Protein AF-A0A4P9Z198-F1 (afdb_monomer)

Mean predicted aligned error: 11.1 Å

Radius of gyration: 26.84 Å; Cα contacts (8 Å, |Δi|>4): 177; chains: 1; bounding box: 55×29×72 Å

Sequence (140 aa):
PQSIEEAFPAGSNVFYLGRNYFGFPCRVARHTGDTLTITKMYYIYPDKVRKAVAEETHQRDGYVRGNALAHQLNVTANRLSQLTSCLLVEDRDTGVRMNIGLHLKSHAKRLKMLDYVRLNRREWEYSPKACQAITEYFVS

InterPro domains:
  IPR014722 Large ribosomal subunit protein uL2, domain 2 [G3DSA:2.30.30.30] (1-52)
  IPR041106 Exoribonuclease Xrn1, D2/D3 domain [PF18334] (4-137)

Secondary structure (DSSP, 8-state):
---HHHHS-TT-EEEE-STTSTTEEEEEEEEETTEEEEEEPP----HHHHHHHHHHHHHT--PEEHHHHHHHTT--HHHHHHHTS--EEE-TTT--EEE-S--SEETTTTEE-TTTEEEETTEEEE-HHHHHHHHHHHH-

Foldseek 3Di:
DDAPCVVQPAQDWDADCDDPRGRFIWGFHDDDHVDTDIHTDDDPDPPVVVVVVVVVVVVQPQWAWLCRLCVVLVHDSVVSVCQQDFNWDADPPPRDIDTNHPHQDDPVVRDHDPPAWDQDPHIIIGGPVNSVVVVVSSVD

Structure (mmCIF, N/CA/C/O backbone):
data_AF-A0A4P9Z198-F1
#
_entry.id   AF-A0A4P9Z198-F1
#
loop_
_atom_site.group_PDB
_atom_site.id
_atom_site.type_symbol
_atom_site.label_atom_id
_atom_site.label_alt_id
_atom_site.label_comp_id
_atom_site.label_asym_id
_atom_site.label_entity_id
_atom_site.label_seq_id
_atom_site.pdbx_PDB_ins_code
_atom_site.Cartn_x
_atom_site.Cartn_y
_atom_site.Cartn_z
_atom_site.occupancy
_atom_site.B_iso_or_equiv
_atom_site.auth_seq_id
_atom_site.auth_comp_id
_atom_site.auth_asym_id
_atom_site.auth_atom_id
_atom_site.pdbx_PDB_model_num
ATOM 1 N N . PRO A 1 1 ? -4.608 5.478 46.145 1.00 67.94 1 PRO A N 1
ATOM 2 C CA . PRO A 1 1 ? -5.713 5.195 45.197 1.00 67.94 1 PRO A CA 1
ATOM 3 C C . PRO A 1 1 ? -6.849 6.193 45.429 1.00 67.94 1 PRO A C 1
ATOM 5 O O . PRO A 1 1 ? -7.292 6.316 46.565 1.00 67.94 1 PRO A O 1
ATOM 8 N N . GLN A 1 2 ? -7.241 6.948 44.400 1.00 76.44 2 GLN A N 1
ATOM 9 C CA . GLN A 1 2 ? -8.418 7.823 44.483 1.00 76.44 2 GLN A CA 1
ATOM 10 C C . GLN A 1 2 ? -9.684 6.974 44.612 1.00 76.44 2 GLN A C 1
ATOM 12 O O . GLN A 1 2 ? -9.708 5.831 44.145 1.00 76.44 2 GLN A O 1
ATOM 17 N N . SER A 1 3 ? -10.709 7.512 45.271 1.00 81.81 3 SER A N 1
ATOM 18 C CA . SER A 1 3 ? -11.988 6.809 45.377 1.00 81.81 3 SER A CA 1
ATOM 19 C C . SER A 1 3 ? -12.656 6.717 43.999 1.00 81.81 3 SER A C 1
ATOM 21 O O . SER A 1 3 ? -12.406 7.538 43.113 1.00 81.81 3 SER A O 1
ATOM 23 N N . ILE A 1 4 ? -13.515 5.715 43.796 1.00 82.12 4 ILE A N 1
ATOM 24 C CA . ILE A 1 4 ? -14.230 5.542 42.521 1.00 82.12 4 ILE A CA 1
ATOM 25 C C . ILE A 1 4 ? -15.084 6.775 42.182 1.00 82.12 4 ILE A C 1
ATOM 27 O O . ILE A 1 4 ? -15.232 7.117 41.012 1.00 82.12 4 ILE A O 1
ATOM 31 N N . GLU A 1 5 ? -15.591 7.465 43.205 1.00 82.38 5 GLU A N 1
ATOM 32 C CA . GLU A 1 5 ? -16.429 8.655 43.069 1.00 82.38 5 GLU A CA 1
ATOM 33 C C . GLU A 1 5 ? -15.632 9.873 42.587 1.00 82.38 5 GLU A C 1
ATOM 35 O O . GLU A 1 5 ? -16.132 10.655 41.780 1.00 82.38 5 GLU A O 1
ATOM 40 N N . GLU A 1 6 ? -14.382 10.009 43.039 1.00 84.56 6 GLU A N 1
ATOM 41 C CA . GLU A 1 6 ? -13.452 11.041 42.567 1.00 84.56 6 GLU A CA 1
ATOM 42 C C . GLU A 1 6 ? -12.962 10.753 41.145 1.00 84.56 6 GLU A C 1
ATOM 44 O O . GLU A 1 6 ? -12.824 11.670 40.337 1.00 84.56 6 GLU A O 1
ATOM 49 N N . ALA A 1 7 ? -12.709 9.479 40.829 1.00 83.75 7 ALA A N 1
ATOM 50 C CA . ALA A 1 7 ? -12.228 9.066 39.515 1.00 83.75 7 ALA A CA 1
ATOM 51 C C . ALA A 1 7 ? -13.320 9.141 38.430 1.00 83.75 7 ALA A C 1
ATOM 53 O O . ALA A 1 7 ? -13.018 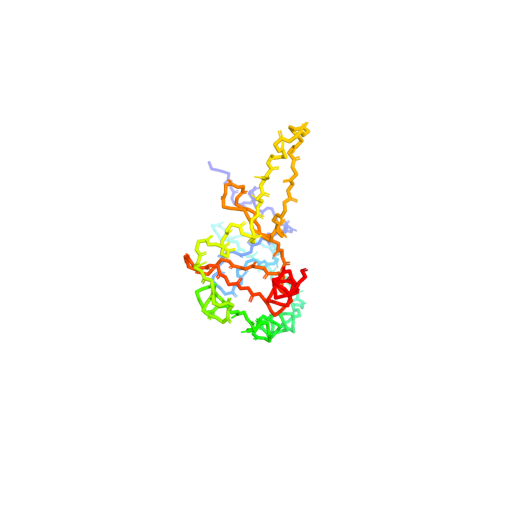9.440 37.273 1.00 83.75 7 ALA A O 1
ATOM 54 N N . PHE A 1 8 ? -14.582 8.882 38.788 1.00 86.12 8 PHE A N 1
ATOM 55 C CA . PHE A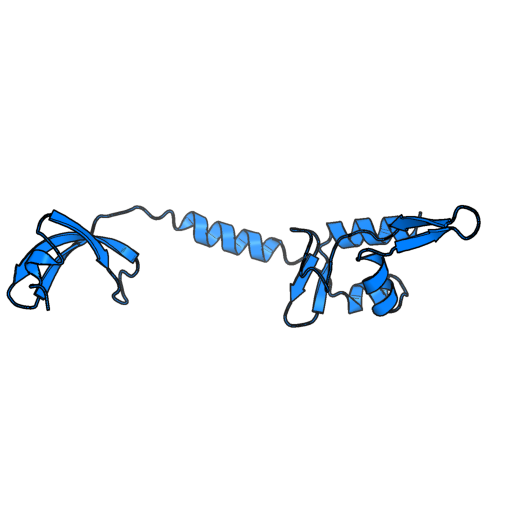 1 8 ? -15.706 8.796 37.852 1.00 86.12 8 PHE A CA 1
ATOM 56 C C . PHE A 1 8 ? -16.936 9.569 38.341 1.00 86.12 8 PHE A C 1
ATOM 58 O O . PHE A 1 8 ? -17.985 8.975 38.542 1.00 86.12 8 PHE A O 1
ATOM 65 N N . PRO A 1 9 ? -16.892 10.901 38.490 1.00 88.62 9 PRO A N 1
ATOM 66 C CA . PRO A 1 9 ? -17.994 11.659 39.082 1.00 88.62 9 PRO A CA 1
ATOM 67 C C . PRO A 1 9 ? -19.345 11.414 38.390 1.00 88.62 9 PRO A C 1
ATOM 69 O O . PRO A 1 9 ? -19.426 11.208 37.172 1.00 88.62 9 PRO A O 1
ATOM 72 N N . ALA A 1 10 ? -20.431 11.455 39.167 1.00 87.25 10 ALA A N 1
ATOM 73 C CA . ALA A 1 10 ? -21.777 11.225 38.649 1.00 87.25 10 ALA A CA 1
ATOM 74 C C . ALA A 1 10 ? -22.118 12.230 37.538 1.00 87.25 10 ALA A C 1
ATOM 76 O O . ALA A 1 10 ? -21.861 13.428 37.648 1.00 87.25 10 ALA A O 1
ATOM 77 N N . GLY A 1 11 ? -22.689 11.738 36.441 1.00 85.88 11 GLY A N 1
ATOM 78 C CA . GLY A 1 11 ? -22.992 12.546 35.266 1.00 85.88 11 GLY A CA 1
ATOM 79 C C . GLY A 1 11 ? -21.819 12.768 34.307 1.00 85.88 11 GLY A C 1
ATOM 80 O O . GLY A 1 11 ? -22.055 13.367 33.254 1.00 85.88 11 GLY A O 1
ATOM 81 N N . SER A 1 12 ? -20.614 12.271 34.609 1.00 89.44 12 SER A N 1
ATOM 82 C CA . SER A 1 12 ? -19.475 12.297 33.684 1.00 89.44 12 SER A CA 1
ATOM 83 C C . SER A 1 12 ? -19.677 11.367 32.483 1.00 89.44 12 SER A C 1
ATOM 85 O O . SER A 1 12 ? -20.402 10.368 32.551 1.00 89.44 12 SER A O 1
ATOM 87 N N . ASN A 1 13 ? -19.040 11.722 31.365 1.00 89.44 13 ASN A N 1
ATOM 88 C CA . ASN A 1 13 ? -19.025 10.914 30.150 1.00 89.44 13 ASN A CA 1
ATOM 89 C C . ASN A 1 13 ? -17.825 9.967 30.184 1.00 89.44 13 ASN A C 1
ATOM 91 O O . ASN A 1 13 ? -16.694 10.399 30.398 1.00 89.44 13 ASN A O 1
ATOM 95 N N . VAL A 1 14 ? -18.077 8.688 29.939 1.00 90.06 14 VAL A N 1
ATOM 96 C CA . VAL A 1 14 ? -17.087 7.609 29.988 1.00 90.06 14 VAL A CA 1
ATOM 97 C C . VAL A 1 14 ? -17.247 6.688 28.781 1.00 90.06 14 VAL A C 1
ATOM 99 O O . VAL A 1 14 ? -18.296 6.666 28.137 1.00 90.06 14 VAL A O 1
ATOM 102 N N . PHE A 1 15 ? -16.218 5.898 28.479 1.00 89.44 15 PHE A N 1
ATOM 103 C CA . PHE A 1 15 ? -16.288 4.844 27.465 1.00 89.44 15 PHE A CA 1
ATOM 104 C C . PHE A 1 15 ? -16.281 3.473 28.127 1.00 89.44 15 PHE A C 1
ATOM 106 O O . PHE A 1 15 ? -15.460 3.200 29.002 1.00 89.44 15 PHE A O 1
ATOM 113 N N . TYR A 1 16 ? -17.183 2.594 27.697 1.00 88.94 16 TYR A N 1
ATOM 114 C CA . TYR A 1 16 ? -17.205 1.224 28.194 1.00 88.94 16 TYR A CA 1
ATOM 115 C C . TYR A 1 16 ? -16.167 0.363 27.468 1.00 88.94 16 TYR A C 1
ATOM 117 O O . TYR A 1 16 ? -16.117 0.347 26.242 1.00 88.94 16 TYR A O 1
ATOM 125 N N . LEU A 1 17 ? -15.347 -0.378 28.215 1.00 89.06 17 LEU A N 1
ATOM 126 C CA . LEU A 1 17 ? -14.283 -1.234 27.666 1.00 89.06 17 LEU A CA 1
ATOM 127 C C . LEU A 1 17 ? -14.601 -2.738 27.760 1.00 89.06 17 LEU A C 1
ATOM 129 O O . LEU A 1 17 ? -13.740 -3.574 27.501 1.00 89.06 17 LEU A O 1
ATOM 133 N N . GLY A 1 18 ? -15.830 -3.111 28.130 1.00 86.00 18 GLY A N 1
ATOM 134 C CA . GLY A 1 18 ? -16.247 -4.514 28.183 1.00 86.00 18 GLY A CA 1
ATOM 135 C C . GLY A 1 18 ? -16.682 -5.069 26.823 1.00 86.00 18 GLY A C 1
ATOM 136 O O . GLY A 1 18 ? -17.067 -4.335 25.913 1.00 86.00 18 GLY A O 1
ATOM 137 N N . ARG A 1 19 ? -16.669 -6.401 26.704 1.00 79.81 19 ARG A N 1
ATOM 138 C CA . ARG A 1 19 ? -16.791 -7.148 25.437 1.00 79.81 19 ARG A CA 1
ATOM 139 C C . ARG A 1 19 ? -17.998 -6.772 24.565 1.00 79.81 19 ARG A C 1
ATOM 141 O O . ARG A 1 19 ? -17.862 -6.708 23.350 1.00 79.81 19 ARG A O 1
ATOM 148 N N . ASN A 1 20 ? -19.161 -6.526 25.169 1.00 78.62 20 ASN A N 1
ATOM 149 C CA . ASN A 1 20 ? -20.415 -6.350 24.423 1.00 78.62 20 ASN A CA 1
ATOM 150 C C . ASN A 1 20 ? -20.649 -4.916 23.923 1.00 78.62 20 ASN A C 1
ATOM 152 O O . ASN A 1 20 ? -21.424 -4.717 22.993 1.00 78.62 20 ASN A O 1
ATOM 156 N N . TYR A 1 21 ? -19.993 -3.921 24.524 1.00 80.44 21 TYR A N 1
ATOM 157 C CA . TYR A 1 21 ? -20.204 -2.503 24.210 1.00 80.44 21 TYR A CA 1
ATOM 158 C C . TYR A 1 21 ? -18.878 -1.734 24.207 1.00 80.44 21 TYR A C 1
ATOM 160 O O . TYR A 1 21 ? -18.801 -0.609 24.692 1.00 80.44 21 TYR A O 1
ATOM 168 N N . PHE A 1 22 ? -17.812 -2.362 23.710 1.00 84.56 22 PHE A N 1
ATOM 169 C CA . PHE A 1 22 ? -16.487 -1.753 23.680 1.00 84.56 22 PHE A CA 1
ATOM 170 C C . PHE A 1 22 ? -16.506 -0.441 22.881 1.00 84.56 22 PHE A C 1
ATOM 172 O O . PHE A 1 22 ? -16.964 -0.409 21.739 1.00 84.56 22 PHE A O 1
ATOM 179 N N . GLY A 1 23 ? -16.016 0.638 23.488 1.00 84.12 23 GLY A N 1
ATOM 180 C CA . GLY A 1 23 ? -15.981 1.972 22.894 1.00 84.12 23 GLY A CA 1
ATOM 181 C C . GLY A 1 23 ? -17.335 2.685 22.848 1.00 84.12 23 GLY A C 1
ATOM 182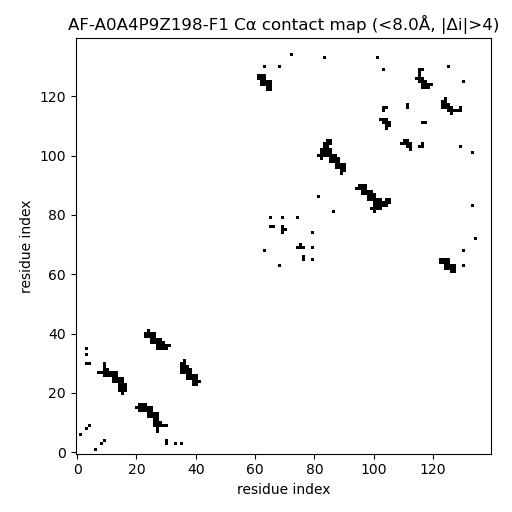 O O . GLY A 1 23 ? -17.420 3.758 22.254 1.00 84.12 23 GLY A O 1
ATOM 183 N N . PHE A 1 24 ? -18.397 2.137 23.457 1.00 86.00 24 PHE A N 1
ATOM 184 C CA . PHE A 1 24 ? -19.684 2.835 23.498 1.00 86.00 24 PHE A CA 1
ATOM 185 C C . PHE A 1 24 ? -19.614 4.033 24.456 1.00 86.00 24 PHE A C 1
ATOM 187 O O . PHE A 1 24 ? -19.118 3.875 25.579 1.00 86.00 24 PHE A O 1
ATOM 194 N N . PRO A 1 25 ? -20.125 5.211 24.050 1.00 88.44 25 PRO A N 1
ATOM 195 C CA . PRO A 1 25 ? -20.262 6.342 24.951 1.00 88.44 25 PRO A CA 1
ATOM 196 C C . PRO A 1 25 ? -21.316 6.034 26.018 1.00 88.44 25 PRO A C 1
ATOM 198 O O . PRO A 1 25 ? -22.438 5.593 25.738 1.00 88.44 25 PRO A O 1
ATOM 201 N N . CYS A 1 26 ? -20.942 6.283 27.261 1.00 89.44 26 CYS A N 1
ATOM 202 C CA . CYS A 1 26 ? -21.738 6.020 28.443 1.00 89.44 26 CYS A CA 1
ATOM 203 C C . CYS A 1 26 ? -21.709 7.233 29.369 1.00 89.44 26 CYS A C 1
ATOM 205 O O . CYS A 1 26 ? -20.777 8.035 29.347 1.00 89.44 26 CYS A O 1
ATOM 207 N N . ARG A 1 27 ? -22.728 7.350 30.216 1.00 90.31 27 ARG A N 1
ATOM 208 C CA . ARG A 1 27 ? -22.775 8.345 31.286 1.00 90.31 27 ARG A CA 1
ATOM 209 C C . ARG A 1 27 ? -22.785 7.653 32.633 1.00 90.31 27 ARG A C 1
ATOM 211 O O . ARG A 1 27 ? -23.530 6.689 32.806 1.00 90.31 27 ARG A O 1
ATOM 218 N N . VAL A 1 28 ? -22.006 8.149 33.586 1.00 90.50 28 VAL A N 1
ATOM 219 C CA . VAL A 1 28 ? -22.061 7.646 34.960 1.00 90.50 28 VAL A CA 1
ATOM 220 C C . VAL A 1 28 ? -23.407 8.019 35.570 1.00 90.50 28 VAL A C 1
ATOM 222 O O . VAL A 1 28 ? -23.733 9.201 35.674 1.00 90.50 28 VAL A O 1
ATOM 225 N N . ALA A 1 29 ? -24.191 7.017 35.961 1.00 88.50 29 ALA A N 1
ATOM 226 C CA . ALA A 1 29 ? -25.474 7.226 36.619 1.00 88.50 29 ALA A CA 1
ATOM 227 C C . ALA A 1 29 ? -25.307 7.273 38.141 1.00 88.50 29 ALA A C 1
ATOM 229 O O . ALA A 1 29 ? -25.816 8.184 38.789 1.00 88.50 29 ALA A O 1
ATOM 230 N N . ARG A 1 30 ? -24.599 6.289 38.713 1.00 85.25 30 ARG A N 1
ATOM 231 C CA . ARG A 1 30 ? -24.467 6.135 40.165 1.00 85.25 30 ARG A CA 1
ATOM 232 C C . ARG A 1 30 ? -23.270 5.264 40.553 1.00 85.25 30 ARG A C 1
ATOM 234 O O . ARG A 1 30 ? -22.903 4.354 39.813 1.00 85.25 30 ARG A O 1
ATOM 241 N N . HIS A 1 31 ? -22.746 5.500 41.752 1.00 84.50 31 HIS A N 1
ATOM 242 C CA . HIS A 1 31 ? -21.767 4.654 42.439 1.00 84.50 31 HIS A CA 1
ATOM 243 C C . HIS A 1 31 ? -22.449 3.767 43.478 1.00 84.50 31 HIS A C 1
ATOM 245 O O . HIS A 1 31 ? -23.383 4.190 44.166 1.00 84.50 31 HIS A O 1
ATOM 251 N N . THR A 1 32 ? -22.023 2.516 43.591 1.00 83.56 32 THR A N 1
ATOM 252 C CA . THR A 1 32 ? -22.489 1.597 44.633 1.00 83.56 32 THR A CA 1
ATOM 253 C C . THR A 1 32 ? -21.298 0.789 45.130 1.00 83.56 32 THR A C 1
ATOM 255 O O . THR A 1 32 ? -20.946 -0.237 44.546 1.00 83.56 32 THR A O 1
ATOM 258 N N . GLY A 1 33 ? -20.652 1.288 46.189 1.00 80.56 33 GLY A N 1
ATOM 259 C CA . GLY A 1 33 ? -19.395 0.734 46.697 1.00 80.56 33 GLY A CA 1
ATOM 260 C C . GLY A 1 33 ? -18.325 0.729 45.605 1.00 80.56 33 GLY A C 1
ATOM 261 O O . GLY A 1 33 ? -18.056 1.763 45.000 1.00 80.56 33 GLY A O 1
ATOM 262 N N . ASP A 1 34 ? -17.804 -0.456 45.292 1.00 81.88 34 ASP A N 1
ATOM 263 C CA . ASP A 1 34 ? -16.800 -0.671 44.239 1.00 81.88 34 ASP A CA 1
ATOM 264 C C . ASP A 1 34 ? -17.390 -0.809 42.824 1.00 81.88 34 ASP A C 1
ATOM 266 O O . ASP A 1 34 ? -16.669 -1.080 41.863 1.00 81.88 34 ASP A O 1
ATOM 270 N N . THR A 1 35 ? -18.707 -0.641 42.662 1.00 83.69 35 THR A N 1
ATOM 271 C CA . THR A 1 35 ? -19.376 -0.799 41.364 1.00 83.69 35 THR A CA 1
ATOM 272 C C . THR A 1 35 ? -19.891 0.523 40.803 1.00 83.69 35 THR A C 1
ATOM 274 O O . THR A 1 35 ? -20.438 1.371 41.511 1.00 83.69 35 THR A O 1
ATOM 277 N N . LEU A 1 36 ? -19.730 0.683 39.489 1.00 85.50 36 LEU A N 1
ATOM 278 C CA . LEU A 1 36 ? -20.172 1.841 38.719 1.00 85.50 36 LEU A CA 1
ATOM 279 C C . LEU A 1 36 ? -21.399 1.465 37.884 1.00 85.50 36 LEU A C 1
ATOM 281 O O . LEU A 1 36 ? -21.334 0.578 37.033 1.00 85.50 36 LEU A O 1
ATOM 285 N N . THR A 1 37 ? -22.510 2.169 38.084 1.00 87.12 37 THR A N 1
ATOM 286 C CA . THR A 1 37 ? -23.689 2.060 37.218 1.00 87.12 37 THR A CA 1
ATOM 287 C C . THR A 1 37 ? -23.579 3.081 36.095 1.00 87.12 37 THR A C 1
ATOM 289 O O . THR A 1 37 ? -23.479 4.285 36.344 1.00 87.12 37 THR A O 1
ATOM 292 N N . ILE A 1 38 ? -23.631 2.604 34.852 1.00 88.56 38 ILE A N 1
ATOM 293 C CA . ILE A 1 38 ? -23.506 3.427 33.648 1.00 88.56 38 ILE A CA 1
ATOM 294 C C . ILE A 1 38 ? -24.762 3.339 32.783 1.00 88.56 38 ILE A C 1
ATOM 296 O O . ILE A 1 38 ? -25.324 2.265 32.580 1.00 88.56 38 ILE A O 1
ATOM 300 N N . THR A 1 39 ? -25.169 4.472 32.222 1.00 87.75 39 THR A N 1
ATOM 301 C CA . THR A 1 39 ? -26.242 4.549 31.232 1.00 87.75 39 THR A CA 1
ATOM 302 C C . THR A 1 39 ? -25.634 4.623 29.841 1.00 87.75 39 THR A C 1
ATOM 304 O O . THR A 1 39 ? -24.829 5.507 29.544 1.00 87.75 39 THR A O 1
ATOM 307 N N . LYS A 1 40 ? -26.016 3.688 28.972 1.00 81.12 40 LYS A N 1
ATOM 308 C CA . LYS A 1 40 ? -25.597 3.661 27.568 1.00 81.12 40 LYS A CA 1
ATOM 309 C C . LYS A 1 40 ? -26.243 4.825 26.812 1.00 81.12 40 LYS A C 1
ATOM 311 O O . LYS A 1 40 ? -27.467 4.923 26.784 1.00 81.12 40 LYS A O 1
ATOM 316 N N . MET A 1 41 ? -25.443 5.674 26.169 1.00 80.88 41 MET A N 1
ATOM 317 C CA . MET A 1 41 ? -25.978 6.661 25.231 1.00 80.88 41 MET A CA 1
ATOM 318 C C . MET A 1 41 ? -26.153 5.992 23.871 1.00 80.88 41 MET A C 1
ATOM 320 O O . MET A 1 41 ? -25.183 5.488 23.314 1.00 80.88 41 MET A O 1
ATOM 324 N N . TYR A 1 42 ? -27.377 5.941 23.340 1.00 70.06 42 TYR A N 1
ATOM 325 C CA . TYR A 1 42 ? -27.612 5.386 22.007 1.00 70.06 42 TYR A CA 1
ATOM 326 C C . TYR A 1 42 ? -26.976 6.280 20.943 1.00 70.06 42 TYR A C 1
ATOM 328 O O . TYR A 1 42 ? -27.307 7.456 20.828 1.00 70.06 42 TYR A O 1
ATOM 336 N N . TYR A 1 43 ? -26.098 5.689 20.139 1.00 66.62 43 TYR A N 1
ATOM 337 C CA . TYR A 1 43 ? -25.628 6.275 18.895 1.00 66.62 43 TYR A CA 1
ATOM 338 C C . TYR A 1 43 ? -26.076 5.361 17.761 1.00 66.62 43 TYR A C 1
ATOM 340 O O . TYR A 1 43 ? -25.857 4.147 17.818 1.00 66.62 43 TYR A O 1
ATOM 348 N N . ILE A 1 44 ? -26.721 5.927 16.744 1.00 64.44 44 ILE A N 1
ATOM 349 C CA . ILE A 1 44 ? -27.018 5.195 15.515 1.00 64.44 44 ILE A CA 1
ATOM 350 C C . ILE A 1 44 ? -25.697 5.116 14.757 1.00 64.44 44 ILE A C 1
ATOM 352 O O . ILE A 1 44 ? -25.323 6.042 14.042 1.00 64.44 44 ILE A O 1
ATOM 356 N N . TYR A 1 45 ? -24.951 4.031 14.957 1.00 61.81 45 TYR A N 1
ATOM 357 C CA . TYR A 1 45 ? -23.862 3.703 14.050 1.00 61.81 45 TYR A CA 1
ATOM 358 C C . TYR A 1 45 ? -24.487 3.332 12.703 1.00 61.81 45 TYR A C 1
ATOM 360 O O . TYR A 1 45 ? -25.307 2.412 12.652 1.00 61.81 45 TYR A O 1
ATOM 368 N N . PRO A 1 46 ? -24.144 4.013 11.601 1.00 63.47 46 PRO A N 1
ATOM 369 C CA . PRO A 1 46 ? -24.573 3.565 10.293 1.00 63.47 46 PRO A CA 1
ATOM 370 C C . PRO A 1 46 ? -23.790 2.291 9.955 1.00 63.47 46 PRO A C 1
ATOM 372 O O . PRO A 1 46 ? -22.713 2.346 9.369 1.00 63.47 46 PRO A O 1
ATOM 375 N N . ASP A 1 47 ? -24.344 1.124 10.294 1.00 61.19 47 ASP A N 1
ATOM 376 C CA . ASP A 1 47 ? -23.814 -0.194 9.895 1.00 61.19 47 ASP A CA 1
ATOM 377 C C . ASP A 1 47 ? -23.566 -0.289 8.380 1.00 61.19 47 ASP A C 1
ATOM 379 O O . ASP A 1 47 ? -22.703 -1.038 7.915 1.00 61.19 47 ASP A O 1
ATOM 383 N N . LYS A 1 48 ? -24.279 0.540 7.607 1.00 61.25 48 LYS A N 1
ATOM 384 C CA . LYS A 1 48 ? -24.090 0.726 6.167 1.00 61.25 48 LYS A CA 1
ATOM 385 C C . LYS A 1 48 ? -22.655 1.105 5.796 1.00 61.25 48 LYS A C 1
ATOM 387 O O . LYS A 1 48 ? -22.176 0.633 4.775 1.00 61.25 48 LYS A O 1
ATOM 392 N N . VAL A 1 49 ? -21.947 1.882 6.620 1.00 64.69 49 VAL A N 1
ATOM 393 C CA . VAL A 1 49 ? -20.568 2.307 6.322 1.00 64.69 49 VAL A CA 1
ATOM 394 C C . VAL A 1 49 ? -19.611 1.119 6.361 1.00 64.69 49 VAL A C 1
ATOM 396 O O . VAL A 1 49 ? -18.778 0.979 5.476 1.00 64.69 49 VAL A O 1
ATOM 399 N N . ARG A 1 50 ? -19.744 0.212 7.338 1.00 64.88 50 ARG A N 1
ATOM 400 C CA . ARG A 1 50 ? -18.843 -0.950 7.444 1.00 64.88 50 ARG A CA 1
ATOM 401 C C . ARG A 1 50 ? -19.014 -1.911 6.271 1.00 64.88 50 ARG A C 1
ATOM 403 O O . ARG A 1 50 ? -18.015 -2.391 5.745 1.00 64.88 50 ARG A O 1
ATOM 410 N N . LYS A 1 51 ? -20.260 -2.173 5.863 1.00 66.06 51 LYS A N 1
ATOM 411 C CA . LYS A 1 51 ? -20.554 -3.032 4.706 1.00 66.06 51 LYS A CA 1
ATOM 412 C C . LYS A 1 51 ? -20.125 -2.382 3.393 1.00 66.06 51 LYS A C 1
ATOM 414 O O . LYS A 1 51 ? -19.430 -3.032 2.628 1.00 66.06 51 LYS A O 1
ATOM 419 N N . ALA A 1 52 ? -20.429 -1.098 3.199 1.00 69.12 52 ALA A N 1
ATOM 420 C CA . ALA A 1 52 ? -20.007 -0.360 2.010 1.00 69.12 52 ALA A CA 1
ATOM 421 C C . ALA A 1 52 ? -18.477 -0.330 1.865 1.00 69.12 52 ALA A C 1
ATOM 423 O O . ALA A 1 52 ? -17.958 -0.595 0.789 1.00 69.12 52 ALA A O 1
ATOM 424 N N . VAL A 1 53 ? -17.738 -0.095 2.957 1.00 69.25 53 VAL A N 1
ATOM 425 C CA . VAL A 1 53 ? -16.265 -0.102 2.935 1.00 69.25 53 VAL A CA 1
ATOM 426 C C . VAL A 1 53 ? -15.709 -1.495 2.625 1.00 69.25 53 VAL A C 1
ATOM 428 O O . VAL A 1 53 ? -14.739 -1.603 1.874 1.00 69.25 53 VAL A O 1
ATOM 431 N N . ALA A 1 54 ? -16.305 -2.559 3.173 1.00 66.50 54 ALA A N 1
ATOM 432 C CA . ALA A 1 54 ? -15.900 -3.937 2.884 1.00 66.50 54 ALA A CA 1
ATOM 433 C C . ALA A 1 54 ? -16.184 -4.326 1.421 1.00 66.50 54 ALA A C 1
ATOM 435 O O . ALA A 1 54 ? -15.320 -4.875 0.742 1.00 66.50 54 ALA A O 1
ATOM 436 N N . GLU A 1 55 ? -17.366 -3.993 0.904 1.00 66.12 55 GLU A N 1
ATOM 437 C CA . GLU A 1 55 ? -17.744 -4.241 -0.491 1.00 66.12 55 GLU A CA 1
ATOM 438 C C . GLU A 1 55 ? -16.866 -3.443 -1.466 1.00 66.12 55 GLU A C 1
ATOM 440 O O . GLU A 1 55 ? -16.370 -4.009 -2.439 1.00 66.12 55 GLU A O 1
ATOM 445 N N . GLU A 1 56 ? -16.574 -2.171 -1.173 1.00 64.12 56 GLU A N 1
ATOM 446 C CA . GLU A 1 56 ? -15.630 -1.371 -1.961 1.00 64.12 56 GLU A CA 1
ATOM 447 C C . GLU A 1 56 ? -14.225 -1.975 -1.977 1.00 64.12 56 GLU A C 1
ATOM 449 O O . GLU A 1 56 ? -13.540 -1.920 -2.998 1.00 64.12 56 GLU A O 1
ATOM 454 N N . THR A 1 57 ? -13.757 -2.532 -0.858 1.00 62.59 57 THR A N 1
ATOM 455 C CA . THR A 1 57 ? -12.414 -3.128 -0.804 1.00 62.59 57 THR A CA 1
ATOM 456 C C . THR A 1 57 ? -12.331 -4.436 -1.581 1.00 62.59 57 THR A C 1
ATOM 458 O O . THR A 1 57 ? -11.314 -4.658 -2.234 1.00 62.59 57 THR A O 1
ATOM 461 N N . HIS A 1 58 ? -13.394 -5.244 -1.592 1.00 58.41 58 HIS A N 1
ATOM 462 C CA . HIS A 1 58 ? -13.490 -6.452 -2.419 1.00 58.41 58 HIS A CA 1
ATOM 463 C C . HIS A 1 58 ? -13.634 -6.142 -3.917 1.00 58.41 58 HIS A C 1
ATOM 465 O O . HIS A 1 58 ? -13.020 -6.797 -4.752 1.00 58.41 58 HIS A O 1
ATOM 471 N N . GLN A 1 59 ? -14.364 -5.092 -4.302 1.00 57.12 59 GLN A N 1
ATOM 472 C CA . GLN A 1 59 ? -14.425 -4.672 -5.712 1.00 57.12 59 GLN A CA 1
ATOM 473 C C . GLN A 1 59 ? -13.073 -4.169 -6.248 1.00 57.12 59 GLN A C 1
ATOM 475 O O . GLN A 1 59 ? -12.823 -4.210 -7.452 1.00 57.12 59 GLN A O 1
ATOM 480 N N . ARG A 1 60 ? -12.163 -3.737 -5.365 1.00 59.12 60 ARG A N 1
ATOM 481 C CA . ARG A 1 60 ? -10.791 -3.337 -5.716 1.00 59.12 60 ARG A CA 1
ATOM 482 C C . ARG A 1 60 ? -9.841 -4.527 -5.940 1.00 59.12 60 ARG A C 1
ATOM 484 O O . ARG A 1 60 ? -8.646 -4.290 -6.092 1.00 59.12 60 ARG A O 1
ATOM 491 N N . ASP A 1 61 ? -10.319 -5.773 -6.020 1.00 66.19 61 ASP A N 1
ATOM 492 C CA . ASP A 1 61 ? -9.504 -6.998 -6.173 1.00 66.19 61 ASP A CA 1
ATOM 493 C C . ASP A 1 61 ? -8.759 -7.160 -7.523 1.00 66.19 61 ASP A C 1
ATOM 495 O O . ASP A 1 61 ? -8.115 -8.177 -7.766 1.00 66.19 61 ASP A O 1
ATOM 499 N N . GLY A 1 62 ? -8.724 -6.138 -8.382 1.00 82.00 62 GLY A N 1
ATOM 500 C CA . GLY A 1 62 ? -7.981 -6.143 -9.654 1.00 82.00 62 GLY A CA 1
ATOM 501 C C . GLY A 1 62 ? -6.454 -5.994 -9.548 1.00 82.00 62 GLY A C 1
ATOM 502 O O . GLY A 1 62 ? -5.812 -5.628 -10.531 1.00 82.00 62 GLY A O 1
ATOM 503 N N . TYR A 1 63 ? -5.855 -6.202 -8.374 1.00 89.19 63 TYR A N 1
ATOM 504 C CA . TYR A 1 63 ? -4.407 -6.057 -8.201 1.00 89.19 63 TYR A CA 1
ATOM 505 C C . TYR A 1 63 ? -3.649 -7.265 -8.762 1.00 89.19 63 TYR A C 1
ATOM 507 O O . TYR A 1 63 ? -3.916 -8.413 -8.412 1.00 89.19 63 TYR A O 1
ATOM 515 N N . VAL A 1 64 ? -2.638 -6.998 -9.585 1.00 91.25 64 VAL A N 1
ATOM 516 C CA . VAL A 1 64 ? -1.771 -8.011 -10.191 1.00 91.25 64 VAL A CA 1
ATOM 517 C C . VAL A 1 64 ? 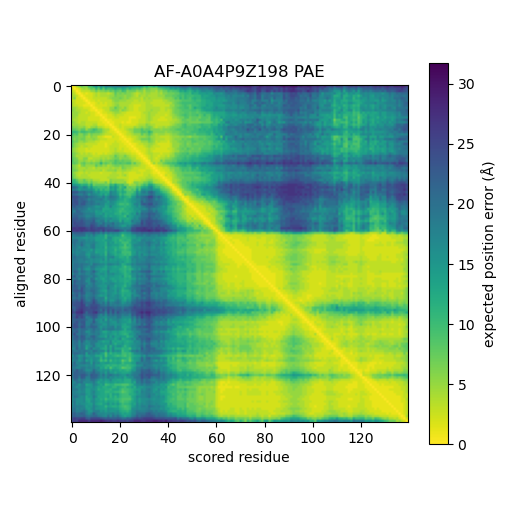-0.470 -8.113 -9.401 1.00 91.25 64 VAL A C 1
ATOM 519 O O . VAL A 1 64 ? 0.169 -7.108 -9.085 1.00 91.25 64 VAL A O 1
ATOM 522 N N . ARG A 1 65 ? -0.039 -9.340 -9.091 1.00 91.94 65 ARG A N 1
ATOM 523 C CA . ARG A 1 65 ? 1.257 -9.586 -8.439 1.00 91.94 65 ARG A CA 1
ATOM 524 C C . ARG A 1 65 ? 2.405 -9.117 -9.325 1.00 91.94 65 ARG A C 1
ATOM 526 O O . ARG A 1 65 ? 2.414 -9.385 -10.522 1.00 91.94 65 ARG A O 1
ATOM 533 N N . GLY A 1 66 ? 3.423 -8.501 -8.730 1.00 90.56 66 GLY A N 1
ATOM 534 C CA . GLY A 1 66 ? 4.570 -7.972 -9.467 1.00 90.56 66 GLY A CA 1
ATOM 535 C C . GLY A 1 66 ? 5.310 -9.010 -10.304 1.00 90.56 66 GLY A C 1
ATOM 536 O O . GLY A 1 66 ? 5.752 -8.688 -11.399 1.00 90.56 66 GLY A O 1
ATOM 537 N N . ASN A 1 67 ? 5.396 -10.260 -9.841 1.00 89.88 67 ASN A N 1
ATOM 538 C CA . ASN A 1 67 ? 5.992 -11.340 -10.631 1.00 89.88 67 ASN A CA 1
ATOM 539 C C . ASN A 1 67 ? 5.146 -11.675 -11.876 1.00 89.88 67 ASN A C 1
ATOM 541 O O . ASN A 1 67 ? 5.678 -11.814 -12.972 1.00 89.88 67 ASN A O 1
ATOM 545 N N . ALA A 1 68 ? 3.817 -11.721 -11.729 1.00 91.94 68 ALA A N 1
ATOM 546 C CA . ALA A 1 68 ? 2.910 -11.947 -12.853 1.00 91.94 68 ALA A CA 1
ATOM 547 C C . ALA A 1 68 ? 2.971 -10.795 -13.870 1.00 91.94 68 ALA A C 1
ATOM 549 O O . ALA A 1 68 ? 3.064 -11.048 -15.067 1.00 91.94 68 ALA A O 1
ATOM 550 N N . LEU A 1 69 ? 3.003 -9.543 -13.401 1.00 92.31 69 LEU A N 1
ATOM 551 C CA . LEU A 1 69 ? 3.155 -8.373 -14.269 1.00 92.31 69 LEU A CA 1
ATOM 552 C C . LEU A 1 69 ? 4.516 -8.363 -14.989 1.00 92.31 69 LEU A C 1
ATOM 554 O O . LEU A 1 69 ? 4.581 -8.079 -16.180 1.00 92.31 69 LEU A O 1
ATOM 558 N N . ALA A 1 70 ? 5.602 -8.722 -14.297 1.00 92.81 70 ALA A N 1
ATOM 559 C CA . ALA A 1 70 ? 6.928 -8.836 -14.906 1.00 92.81 70 ALA A CA 1
ATOM 560 C C . ALA A 1 70 ? 6.946 -9.889 -16.029 1.00 92.81 70 ALA A C 1
ATOM 562 O O . ALA A 1 70 ? 7.500 -9.639 -17.099 1.00 92.81 70 ALA A O 1
ATOM 563 N N . HIS A 1 71 ? 6.274 -11.024 -15.812 1.00 92.06 71 HIS A N 1
ATOM 564 C CA . HIS A 1 71 ? 6.126 -12.074 -16.817 1.00 92.06 71 HIS A CA 1
ATOM 565 C C . HIS A 1 71 ? 5.269 -11.629 -18.014 1.00 92.06 71 HIS A C 1
ATOM 567 O O . HIS A 1 71 ? 5.584 -11.982 -19.145 1.00 92.06 71 HIS A O 1
ATOM 573 N N . GLN A 1 72 ? 4.207 -10.846 -17.797 1.00 91.31 72 GLN A N 1
ATOM 574 C CA . GLN A 1 72 ? 3.385 -10.290 -18.884 1.00 91.31 72 GLN A CA 1
ATOM 575 C C . GLN A 1 72 ? 4.165 -9.297 -19.755 1.00 91.31 72 GLN A C 1
ATOM 577 O O . GLN A 1 72 ? 3.991 -9.273 -20.968 1.00 91.31 72 GLN A O 1
ATOM 582 N N . LEU A 1 73 ? 5.046 -8.508 -19.139 1.00 90.50 73 LEU A N 1
ATOM 583 C CA . LEU A 1 73 ? 5.869 -7.502 -19.814 1.00 90.50 73 LEU A CA 1
ATOM 584 C C . LEU A 1 73 ? 7.200 -8.061 -20.351 1.00 90.50 73 LEU A C 1
ATOM 586 O O . LEU A 1 73 ? 8.016 -7.297 -20.854 1.00 90.50 73 LEU A O 1
ATOM 590 N N . ASN A 1 74 ? 7.448 -9.373 -20.234 1.00 91.94 74 ASN A N 1
ATOM 591 C CA . ASN A 1 74 ? 8.712 -10.024 -20.611 1.00 91.94 74 ASN A CA 1
ATOM 592 C C . ASN A 1 74 ? 9.964 -9.360 -19.996 1.00 91.94 74 ASN A C 1
ATOM 594 O O . ASN A 1 74 ? 11.020 -9.265 -20.625 1.00 91.94 74 ASN A O 1
ATOM 598 N N . VAL A 1 75 ? 9.870 -8.913 -18.740 1.00 92.06 75 VAL A N 1
ATOM 599 C CA . VAL A 1 75 ? 10.989 -8.318 -17.995 1.00 92.06 75 VAL A CA 1
ATOM 600 C C . VAL A 1 75 ? 11.289 -9.082 -16.716 1.00 92.06 75 VAL A C 1
ATOM 602 O O . VAL A 1 75 ? 10.445 -9.764 -16.143 1.00 92.06 75 VAL A O 1
ATOM 605 N N . THR A 1 76 ? 12.513 -8.939 -16.211 1.00 92.56 76 THR A N 1
ATOM 606 C CA . THR A 1 76 ? 12.854 -9.495 -14.901 1.00 92.56 76 THR A CA 1
ATOM 607 C C . THR A 1 76 ? 12.188 -8.688 -13.787 1.00 92.56 76 THR A C 1
ATOM 609 O O . THR A 1 76 ? 12.062 -7.462 -13.866 1.00 92.56 76 THR A O 1
ATOM 612 N N . ALA A 1 77 ? 11.826 -9.359 -12.691 1.00 88.88 77 ALA A N 1
ATOM 613 C CA . ALA A 1 77 ? 11.227 -8.710 -11.523 1.00 88.88 77 ALA A CA 1
ATOM 614 C C . ALA A 1 77 ? 12.098 -7.569 -10.961 1.00 88.88 77 ALA A C 1
ATOM 616 O O . ALA A 1 77 ? 11.576 -6.567 -10.473 1.00 88.88 77 ALA A O 1
ATOM 617 N N . ASN A 1 78 ? 13.427 -7.682 -11.075 1.00 90.25 78 ASN A N 1
ATOM 618 C CA . ASN A 1 78 ? 14.347 -6.623 -10.668 1.00 90.25 78 ASN A CA 1
ATOM 619 C C . ASN A 1 78 ? 14.235 -5.375 -11.562 1.00 90.25 78 ASN A C 1
ATOM 621 O O . ASN A 1 78 ? 14.160 -4.267 -11.038 1.00 90.25 78 ASN A O 1
ATOM 625 N N . ARG A 1 79 ? 14.145 -5.539 -12.893 1.00 90.62 79 ARG A N 1
ATOM 626 C CA . ARG A 1 79 ? 13.953 -4.409 -13.823 1.00 90.62 79 ARG A CA 1
ATOM 627 C C . ARG A 1 79 ? 12.622 -3.712 -13.573 1.00 90.62 79 ARG A C 1
ATOM 629 O O . ARG A 1 79 ? 12.600 -2.495 -13.424 1.00 90.62 79 ARG A O 1
ATOM 636 N N . LEU A 1 80 ? 11.538 -4.475 -13.409 1.00 91.69 80 LEU A N 1
ATOM 637 C CA . LEU A 1 80 ? 10.243 -3.912 -13.017 1.00 91.69 80 LEU A CA 1
ATOM 638 C C . LEU A 1 80 ? 10.348 -3.154 -11.683 1.00 91.69 80 LEU A C 1
ATOM 640 O O . LEU A 1 80 ? 9.809 -2.059 -11.535 1.00 91.69 80 LEU A O 1
ATOM 644 N N . SER A 1 81 ? 11.075 -3.702 -10.705 1.00 90.31 81 SER A N 1
ATOM 645 C CA . SER A 1 81 ? 11.268 -3.067 -9.399 1.00 90.31 81 SER A CA 1
ATOM 646 C C . SER A 1 81 ? 12.025 -1.737 -9.483 1.00 90.31 81 SER A C 1
ATOM 648 O O . SER A 1 81 ? 11.655 -0.805 -8.767 1.00 90.31 81 SER A O 1
ATOM 650 N N . GLN A 1 82 ? 13.042 -1.645 -10.345 1.00 90.12 82 GLN A N 1
ATOM 651 C CA . GLN A 1 82 ? 13.811 -0.423 -10.592 1.00 90.12 82 GLN A CA 1
ATOM 652 C C . GLN A 1 82 ? 12.959 0.637 -11.304 1.00 90.12 82 GLN A C 1
ATOM 654 O O . GLN A 1 82 ? 12.871 1.762 -10.818 1.00 90.12 82 GLN A O 1
ATOM 659 N N . LEU A 1 83 ? 12.257 0.262 -12.378 1.00 90.75 83 LEU A N 1
ATOM 660 C CA . LEU A 1 83 ? 11.411 1.169 -13.168 1.00 90.75 83 LEU A CA 1
ATOM 661 C C . LEU A 1 83 ? 10.237 1.740 -12.372 1.00 90.75 83 LEU A C 1
ATOM 663 O O . LEU A 1 83 ? 9.921 2.919 -12.471 1.00 90.75 83 LEU A O 1
ATOM 667 N N . THR A 1 84 ? 9.616 0.919 -11.527 1.00 92.88 84 THR A N 1
ATOM 668 C CA . THR A 1 84 ? 8.520 1.350 -10.641 1.00 92.88 84 THR A CA 1
ATOM 669 C C . THR A 1 84 ? 9.000 2.168 -9.436 1.00 92.88 84 THR A C 1
ATOM 671 O O . THR A 1 84 ? 8.181 2.622 -8.635 1.00 92.88 84 THR A O 1
ATOM 674 N N . SER A 1 85 ? 10.315 2.349 -9.282 1.00 90.38 85 SER A N 1
ATOM 675 C CA . SER A 1 85 ? 10.933 3.121 -8.203 1.00 90.38 85 SER A CA 1
ATOM 676 C C . SER A 1 85 ? 11.483 4.471 -8.677 1.00 90.38 85 SER A C 1
ATOM 678 O O . SER A 1 85 ? 11.116 4.957 -9.742 1.00 90.38 85 SER A O 1
ATOM 680 N N . CYS A 1 86 ? 12.315 5.112 -7.853 1.00 89.88 86 CYS A N 1
ATOM 681 C CA . CYS A 1 86 ? 13.119 6.263 -8.260 1.00 89.88 86 CYS A CA 1
ATOM 682 C C . CYS A 1 86 ? 14.376 5.734 -8.952 1.00 89.88 86 CYS A C 1
ATOM 684 O O . CYS A 1 86 ? 15.247 5.182 -8.277 1.00 89.88 86 CYS A O 1
ATOM 686 N N . LEU A 1 87 ? 14.453 5.870 -10.274 1.00 89.38 87 LEU A N 1
ATOM 687 C CA . LEU A 1 87 ? 15.612 5.463 -11.061 1.00 89.38 87 LEU A CA 1
ATOM 688 C C . LEU A 1 87 ? 16.330 6.720 -11.544 1.00 89.38 87 LEU A C 1
ATOM 690 O O . LEU A 1 87 ? 15.902 7.353 -12.504 1.00 89.38 87 LEU A O 1
ATOM 694 N N . LEU A 1 88 ? 17.404 7.085 -10.849 1.00 90.25 88 LEU A N 1
ATOM 695 C CA . LEU A 1 88 ? 18.244 8.223 -11.206 1.00 90.25 88 LEU A CA 1
ATOM 696 C C . LEU A 1 88 ? 19.310 7.783 -12.207 1.00 90.25 88 LEU A C 1
ATOM 698 O O . LEU A 1 88 ? 20.060 6.846 -11.935 1.00 90.25 88 LEU A O 1
ATOM 702 N N . VAL A 1 89 ? 19.383 8.479 -13.335 1.00 90.94 89 VAL A N 1
ATOM 703 C CA . VAL A 1 89 ? 20.417 8.309 -14.358 1.00 90.94 89 VAL A CA 1
ATOM 704 C C . VAL A 1 89 ? 21.180 9.618 -14.490 1.00 90.94 89 VAL A C 1
ATOM 706 O O . VAL A 1 89 ? 20.594 10.696 -14.413 1.00 90.94 89 VAL A O 1
ATOM 709 N N . GLU A 1 90 ? 22.495 9.510 -14.636 1.00 93.50 90 GLU A N 1
ATOM 710 C CA . GLU A 1 90 ? 23.388 10.635 -14.884 1.00 93.50 90 GLU A CA 1
ATOM 711 C C . GLU A 1 90 ? 23.705 10.682 -16.377 1.00 93.50 90 GLU A C 1
ATOM 713 O O . GLU A 1 90 ? 24.133 9.681 -16.959 1.00 93.50 90 GLU A O 1
ATOM 718 N N . ASP A 1 91 ? 23.446 11.828 -16.994 1.00 91.25 91 ASP A N 1
ATOM 719 C CA . ASP A 1 91 ? 23.860 12.098 -18.362 1.00 91.25 91 ASP A CA 1
ATOM 720 C C . ASP A 1 91 ? 25.392 12.202 -18.412 1.00 91.25 91 ASP A C 1
ATOM 722 O O . ASP A 1 91 ? 26.001 12.931 -17.627 1.00 91.25 91 ASP A O 1
ATOM 726 N N . ARG A 1 92 ? 26.019 11.455 -19.327 1.00 89.38 92 ARG A N 1
ATOM 727 C CA . ARG A 1 92 ? 27.480 11.407 -19.462 1.00 89.38 92 ARG A CA 1
ATOM 728 C C . ARG A 1 92 ? 28.068 12.717 -19.971 1.00 89.38 92 ARG A C 1
ATOM 730 O O . ARG A 1 92 ? 29.210 13.010 -19.631 1.00 89.38 92 ARG A O 1
ATOM 737 N N . ASP A 1 93 ? 27.311 13.470 -20.762 1.00 88.88 93 ASP A N 1
ATOM 738 C CA . ASP A 1 93 ? 27.820 14.667 -21.429 1.00 88.88 93 ASP A CA 1
ATOM 739 C C . ASP A 1 93 ? 27.617 15.914 -20.564 1.00 88.88 93 ASP A C 1
ATOM 741 O O . ASP A 1 93 ? 28.492 16.775 -20.479 1.00 88.88 93 ASP A O 1
ATOM 745 N N . THR A 1 94 ? 26.472 16.004 -19.881 1.00 88.94 94 THR A N 1
ATOM 746 C CA . THR A 1 94 ? 26.114 17.171 -19.058 1.00 88.94 94 THR A CA 1
ATOM 747 C C . THR A 1 94 ? 26.359 16.973 -17.559 1.00 88.94 94 THR A C 1
ATOM 749 O O . THR A 1 94 ? 26.358 17.948 -16.808 1.00 88.94 94 THR A O 1
ATOM 752 N N . GLY A 1 95 ? 26.548 15.731 -17.094 1.00 89.06 95 GLY A N 1
ATOM 753 C CA . GLY A 1 95 ? 26.647 15.386 -15.669 1.00 89.06 95 GLY A CA 1
ATOM 754 C C . GLY A 1 95 ? 25.332 15.558 -14.895 1.00 89.06 95 GLY A C 1
ATOM 755 O O . GLY A 1 95 ? 25.301 15.436 -13.667 1.00 89.06 95 GLY A O 1
ATOM 756 N N . VAL A 1 96 ? 24.229 15.872 -15.584 1.00 92.06 96 VAL A N 1
ATOM 757 C CA . VAL A 1 96 ? 22.932 16.131 -14.957 1.00 92.06 96 VAL A CA 1
ATOM 758 C C . VAL A 1 96 ? 22.279 1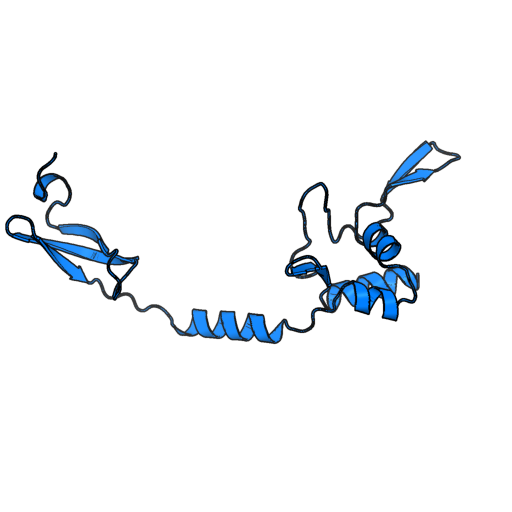4.813 -14.560 1.00 92.06 96 VAL A C 1
ATOM 760 O O . VAL A 1 96 ? 22.147 13.886 -15.358 1.00 92.06 96 VAL A O 1
ATOM 763 N N . ARG A 1 97 ? 21.816 14.743 -13.310 1.00 91.56 97 ARG A N 1
ATOM 764 C CA . ARG A 1 97 ? 21.043 13.608 -12.801 1.00 91.56 97 ARG A CA 1
ATOM 765 C C . ARG A 1 97 ? 19.558 13.838 -13.017 1.00 91.56 97 ARG A C 1
ATOM 767 O O . ARG A 1 97 ? 19.005 14.812 -12.513 1.00 91.56 97 ARG A O 1
ATOM 774 N N . MET A 1 98 ? 18.904 12.898 -13.685 1.00 92.38 98 MET A N 1
ATOM 775 C CA . MET A 1 98 ? 17.464 12.922 -13.923 1.00 92.38 98 MET A CA 1
ATOM 776 C C . MET A 1 98 ? 16.809 11.619 -13.466 1.00 92.38 98 MET A C 1
ATOM 778 O O . MET A 1 98 ? 17.386 10.539 -13.585 1.00 92.38 98 MET A O 1
ATOM 782 N N . ASN A 1 99 ? 15.600 11.716 -12.907 1.00 90.31 99 ASN A N 1
ATOM 783 C CA . ASN A 1 99 ? 14.808 10.539 -12.564 1.00 90.31 99 ASN A CA 1
ATOM 784 C C . ASN A 1 99 ? 13.992 10.099 -13.780 1.00 90.31 99 ASN A C 1
ATOM 786 O O . ASN A 1 99 ? 13.142 10.853 -14.243 1.00 90.31 99 ASN A O 1
ATOM 790 N N . ILE A 1 100 ? 14.199 8.863 -14.221 1.00 90.19 100 ILE A N 1
ATOM 791 C CA . ILE A 1 100 ? 13.431 8.233 -15.301 1.00 90.19 100 ILE A CA 1
ATOM 792 C C . ILE A 1 100 ? 12.431 7.192 -14.784 1.00 90.19 100 ILE A C 1
ATOM 794 O O . ILE A 1 100 ? 11.674 6.631 -15.566 1.00 90.19 100 ILE A O 1
ATOM 798 N N . GLY A 1 101 ? 12.423 6.904 -13.479 1.00 90.06 101 GLY A N 1
ATOM 799 C CA . GLY A 1 101 ? 11.511 5.932 -12.879 1.00 90.06 101 GLY A CA 1
ATOM 800 C C . GLY A 1 101 ? 10.117 6.501 -12.595 1.00 90.06 101 GLY A C 1
ATOM 801 O O . GLY A 1 101 ? 9.964 7.681 -12.276 1.00 90.06 101 GLY A O 1
ATOM 802 N N . LEU A 1 102 ? 9.107 5.628 -12.628 1.00 90.81 102 LEU A N 1
ATOM 803 C CA . LEU A 1 102 ? 7.681 5.951 -12.473 1.00 90.81 102 LEU A CA 1
ATOM 804 C C . LEU A 1 102 ? 7.265 6.345 -11.046 1.00 90.81 102 LEU A C 1
ATOM 806 O O . LEU A 1 102 ? 6.113 6.706 -10.825 1.00 90.81 102 LEU A O 1
ATOM 810 N N . HIS A 1 103 ? 8.164 6.260 -10.058 1.00 91.25 103 HIS A N 1
ATOM 811 C CA . HIS A 1 103 ? 7.906 6.726 -8.687 1.00 91.25 103 HIS A CA 1
ATOM 812 C C . HIS A 1 103 ? 6.672 6.120 -7.984 1.00 91.25 103 HIS A C 1
ATOM 814 O O . HIS A 1 103 ? 6.142 6.688 -7.031 1.00 91.25 103 HIS A O 1
ATOM 820 N N . LEU A 1 104 ? 6.256 4.914 -8.371 1.00 91.62 104 LEU A N 1
ATOM 821 C CA . LEU A 1 104 ? 5.099 4.247 -7.769 1.00 91.62 104 LEU A CA 1
ATOM 822 C C . LEU A 1 104 ? 5.406 3.725 -6.360 1.00 91.62 104 LEU A C 1
ATOM 824 O O . LEU A 1 104 ? 4.550 3.759 -5.474 1.00 91.62 104 LEU A O 1
ATOM 828 N N . LYS A 1 105 ? 6.634 3.247 -6.129 1.00 91.00 105 LYS A N 1
ATOM 829 C CA . LYS A 1 105 ? 7.072 2.716 -4.831 1.00 91.00 105 LYS A CA 1
ATOM 830 C C . LYS A 1 105 ? 8.490 3.138 -4.458 1.00 91.00 105 LYS A C 1
ATOM 832 O O . LYS A 1 105 ? 9.358 3.308 -5.307 1.00 91.00 105 LYS A O 1
ATOM 837 N N . SER A 1 106 ? 8.773 3.201 -3.160 1.00 84.00 106 SER A N 1
ATOM 838 C CA . SER A 1 106 ? 10.134 3.334 -2.636 1.00 84.00 106 SER A CA 1
AT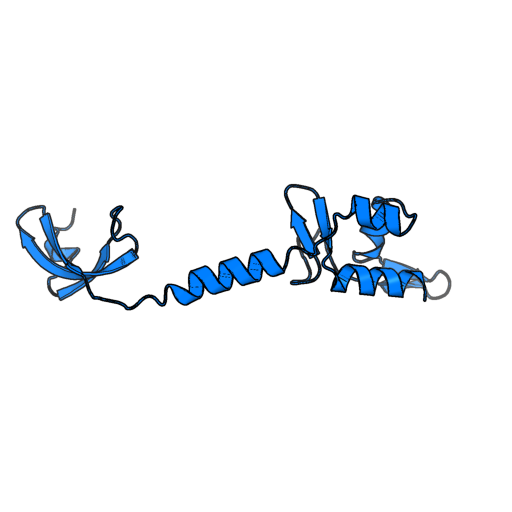OM 839 C C . SER A 1 106 ? 10.340 2.409 -1.445 1.00 84.00 106 SER A C 1
ATOM 841 O O . SER A 1 106 ? 9.722 2.586 -0.398 1.00 84.00 106 SER A O 1
ATOM 843 N N . HIS A 1 107 ? 11.249 1.440 -1.585 1.00 81.19 107 HIS A N 1
ATOM 844 C CA . HIS A 1 107 ? 11.606 0.545 -0.483 1.00 81.19 107 HIS A CA 1
ATOM 845 C C . HIS A 1 107 ? 12.406 1.282 0.602 1.00 81.19 107 HIS A C 1
ATOM 847 O O . HIS A 1 107 ? 12.103 1.156 1.784 1.00 81.19 107 HIS A O 1
ATOM 853 N N . ALA A 1 108 ? 13.376 2.110 0.196 1.00 83.38 108 ALA A N 1
ATOM 854 C CA . ALA A 1 108 ? 14.214 2.884 1.113 1.00 83.38 108 ALA A CA 1
ATOM 855 C C . ALA A 1 108 ? 13.394 3.873 1.954 1.00 83.38 108 ALA A C 1
ATOM 857 O O . ALA A 1 108 ? 13.586 3.965 3.162 1.00 83.38 108 ALA A O 1
ATOM 858 N N . LYS A 1 109 ? 12.437 4.569 1.325 1.00 84.56 109 LYS A N 1
ATOM 859 C CA . LYS A 1 109 ? 11.579 5.549 2.008 1.00 84.56 109 LYS A CA 1
ATOM 860 C C . LYS A 1 109 ? 10.307 4.933 2.602 1.00 84.56 109 LYS A C 1
ATOM 862 O O . LYS A 1 109 ? 9.531 5.647 3.223 1.00 84.56 109 LYS A O 1
ATOM 867 N N . ARG A 1 110 ? 10.070 3.629 2.397 1.00 84.44 110 ARG A N 1
ATOM 868 C CA . ARG A 1 110 ? 8.819 2.925 2.745 1.00 84.44 110 ARG A CA 1
ATOM 869 C C . ARG A 1 110 ? 7.563 3.644 2.226 1.00 84.44 110 ARG A C 1
ATOM 871 O O . ARG A 1 110 ? 6.526 3.656 2.884 1.00 84.44 110 ARG A O 1
ATOM 878 N N . LEU A 1 111 ? 7.663 4.234 1.034 1.00 87.81 111 LEU A N 1
ATOM 879 C CA . LEU A 1 111 ? 6.574 4.963 0.386 1.00 87.81 111 LEU A CA 1
ATOM 880 C C . LEU A 1 111 ? 5.906 4.097 -0.677 1.00 87.81 111 LEU A C 1
ATOM 882 O O . LEU A 1 111 ? 6.562 3.328 -1.385 1.00 87.81 111 LEU A O 1
ATOM 886 N N . LYS A 1 112 ? 4.594 4.265 -0.801 1.00 91.62 112 LYS A N 1
ATOM 887 C CA . LYS A 1 112 ? 3.766 3.652 -1.835 1.00 91.62 112 LYS A CA 1
ATOM 888 C C . LYS A 1 112 ? 2.775 4.694 -2.340 1.00 91.62 112 LYS A C 1
ATOM 890 O O . LYS A 1 112 ? 2.226 5.448 -1.537 1.00 91.62 112 LYS A O 1
ATOM 895 N N . MET A 1 113 ? 2.548 4.731 -3.644 1.00 89.88 113 MET A N 1
ATOM 896 C CA . MET A 1 113 ? 1.494 5.548 -4.226 1.00 89.88 113 MET A CA 1
ATOM 897 C C . MET A 1 113 ? 0.142 4.873 -3.967 1.00 89.88 113 MET A C 1
ATOM 899 O O . MET A 1 113 ? -0.075 3.719 -4.350 1.00 89.88 113 MET A O 1
ATOM 903 N N . LEU A 1 114 ? -0.742 5.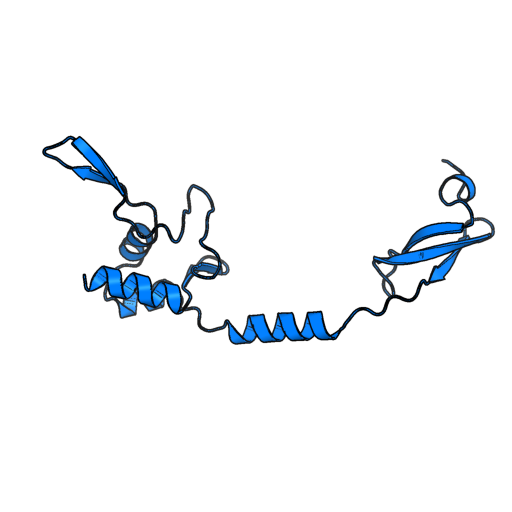578 -3.257 1.00 87.25 114 LEU A N 1
ATOM 904 C CA . LEU A 1 114 ? -2.080 5.088 -2.923 1.00 87.25 114 LEU A CA 1
ATOM 905 C C . LEU A 1 114 ? -2.869 4.802 -4.202 1.00 87.25 114 LEU A C 1
ATOM 907 O O . LEU A 1 114 ? -2.674 5.478 -5.204 1.00 87.25 114 LEU A O 1
ATOM 911 N N . ASP A 1 115 ? -3.714 3.773 -4.173 1.00 84.88 115 ASP A N 1
ATOM 912 C CA . ASP A 1 115 ? -4.499 3.272 -5.315 1.00 84.88 115 ASP A CA 1
ATOM 913 C C . ASP A 1 115 ? -3.704 2.777 -6.543 1.00 84.88 115 ASP A C 1
ATOM 915 O O . ASP A 1 115 ? -4.301 2.270 -7.496 1.00 84.88 115 ASP A O 1
ATOM 919 N N . TYR A 1 116 ? -2.370 2.843 -6.517 1.00 90.06 116 TYR A N 1
ATOM 920 C CA . TYR A 1 116 ? -1.495 2.315 -7.569 1.00 90.06 116 TYR A CA 1
ATOM 921 C C . TYR A 1 116 ? -0.783 1.040 -7.132 1.00 90.06 116 TYR A C 1
ATOM 923 O O . TYR A 1 116 ? -0.767 0.051 -7.861 1.00 90.06 116 TYR A O 1
ATOM 931 N N . VAL A 1 117 ? -0.200 1.038 -5.934 1.00 91.88 117 VAL A N 1
ATOM 932 C CA . VAL A 1 117 ? 0.596 -0.090 -5.444 1.00 91.88 117 VAL A CA 1
ATOM 933 C C . VAL A 1 117 ? 0.232 -0.461 -4.016 1.00 91.88 117 VAL A C 1
ATOM 935 O O . VAL A 1 117 ? -0.007 0.388 -3.154 1.00 91.88 117 VAL A O 1
ATOM 938 N N . ARG A 1 118 ? 0.259 -1.760 -3.729 1.00 89.12 118 ARG A N 1
ATOM 939 C CA . ARG A 1 118 ? 0.149 -2.288 -2.368 1.00 89.12 118 ARG A CA 1
ATOM 940 C C . ARG A 1 118 ? 1.231 -3.325 -2.108 1.00 89.12 118 ARG A C 1
ATOM 942 O O . ARG A 1 118 ? 1.704 -3.991 -3.020 1.00 89.12 118 ARG A O 1
ATOM 949 N N . LEU A 1 119 ? 1.638 -3.432 -0.849 1.00 87.12 119 LEU A N 1
ATOM 950 C CA . LEU A 1 119 ? 2.539 -4.481 -0.388 1.00 87.12 119 LEU A CA 1
ATOM 951 C C . LEU A 1 119 ? 1.685 -5.539 0.308 1.00 87.12 119 LEU A C 1
ATOM 953 O O . LEU A 1 119 ? 1.068 -5.239 1.330 1.00 87.12 119 LEU A O 1
ATOM 957 N N . ASN A 1 120 ? 1.637 -6.748 -0.247 1.00 84.31 120 ASN A N 1
ATOM 958 C CA . ASN A 1 120 ? 0.908 -7.876 0.320 1.00 84.31 120 ASN A CA 1
ATOM 959 C C . ASN A 1 120 ? 1.896 -8.948 0.786 1.00 84.31 120 ASN A C 1
ATOM 961 O O . ASN A 1 120 ? 2.625 -9.516 -0.026 1.00 84.31 120 ASN A O 1
ATOM 965 N N . ARG A 1 121 ? 1.925 -9.222 2.098 1.00 79.62 121 ARG A N 1
ATOM 966 C CA . ARG A 1 121 ? 2.883 -10.101 2.803 1.00 79.62 121 ARG A CA 1
ATOM 967 C C . ARG A 1 121 ? 4.355 -9.744 2.550 1.00 79.62 121 ARG A C 1
ATOM 969 O O . ARG A 1 121 ? 5.020 -9.264 3.462 1.00 79.62 121 ARG A O 1
ATOM 976 N N . ARG A 1 122 ? 4.868 -9.997 1.344 1.00 81.88 122 ARG A N 1
ATOM 977 C CA . ARG A 1 122 ? 6.240 -9.710 0.883 1.00 81.88 122 ARG A CA 1
ATOM 978 C C . ARG A 1 122 ? 6.334 -9.361 -0.608 1.00 81.88 122 ARG A C 1
ATOM 980 O O . ARG A 1 122 ? 7.432 -9.121 -1.098 1.00 81.88 122 ARG A O 1
ATOM 987 N N . GLU A 1 123 ? 5.216 -9.324 -1.324 1.00 84.94 123 GLU A N 1
ATOM 988 C CA . GLU A 1 123 ? 5.182 -9.040 -2.756 1.00 84.94 123 GLU A CA 1
ATOM 989 C C . GLU A 1 123 ? 4.477 -7.711 -3.020 1.00 84.94 123 GLU A C 1
ATOM 991 O O . GLU A 1 123 ? 3.487 -7.362 -2.372 1.00 84.94 123 GLU A O 1
ATOM 996 N N . TRP A 1 124 ? 5.010 -6.951 -3.976 1.00 90.19 124 TRP A N 1
ATOM 997 C CA . TRP A 1 124 ? 4.340 -5.764 -4.489 1.00 90.19 124 TRP A CA 1
ATOM 998 C C . TRP A 1 124 ? 3.252 -6.186 -5.465 1.00 90.19 124 TRP A C 1
ATOM 1000 O O . TRP A 1 124 ? 3.498 -6.987 -6.367 1.00 90.19 124 TRP A O 1
ATOM 1010 N N . GLU A 1 125 ? 2.070 -5.620 -5.293 1.00 91.44 125 GLU A N 1
ATOM 1011 C CA . GLU A 1 125 ? 0.939 -5.797 -6.185 1.00 91.44 125 GLU A CA 1
ATOM 1012 C C . GLU A 1 125 ? 0.549 -4.442 -6.777 1.00 91.44 125 GLU A C 1
ATOM 1014 O O . GLU A 1 125 ? 0.605 -3.410 -6.099 1.00 91.44 125 GLU A O 1
ATOM 1019 N N . TYR A 1 126 ? 0.159 -4.459 -8.045 1.00 92.94 126 TYR A N 1
ATOM 1020 C CA . TYR A 1 126 ? -0.096 -3.280 -8.864 1.00 92.94 126 TYR A CA 1
ATOM 1021 C C . TYR A 1 126 ? -1.570 -3.237 -9.244 1.00 92.94 126 TYR A C 1
ATOM 1023 O O . TYR A 1 126 ? -2.123 -4.245 -9.675 1.00 92.94 126 TYR A O 1
ATOM 1031 N N . SER A 1 127 ? -2.213 -2.089 -9.061 1.00 92.25 127 SER A N 1
ATOM 1032 C CA . SER A 1 127 ? -3.600 -1.895 -9.476 1.00 92.25 127 SER A CA 1
ATOM 1033 C C . SER A 1 127 ? -3.703 -1.852 -11.008 1.00 92.25 127 SER A C 1
ATOM 1035 O O . SER A 1 127 ? -2.694 -1.617 -11.679 1.00 92.25 127 SER A O 1
ATOM 1037 N N . PRO A 1 128 ? -4.907 -1.987 -11.591 1.00 91.25 128 PRO A N 1
ATOM 1038 C CA . PRO A 1 128 ? -5.090 -1.872 -13.039 1.00 91.25 128 PRO A CA 1
ATOM 1039 C C . PRO A 1 128 ? -4.543 -0.556 -13.616 1.00 91.25 128 PRO A C 1
ATOM 1041 O O . PRO A 1 128 ? -3.908 -0.561 -14.668 1.00 91.25 128 PRO A O 1
ATOM 1044 N N . LYS A 1 129 ? -4.697 0.559 -12.884 1.00 91.62 129 LYS A N 1
ATOM 1045 C CA . LYS A 1 129 ? -4.159 1.877 -13.268 1.00 91.62 129 LYS A CA 1
ATOM 1046 C C . LYS A 1 129 ? -2.631 1.886 -13.303 1.00 91.62 129 LYS A C 1
ATOM 1048 O O . LYS A 1 129 ? -2.035 2.466 -14.204 1.00 91.62 129 LYS A O 1
ATOM 1053 N N . ALA A 1 130 ? -1.994 1.236 -12.329 1.00 93.25 130 ALA A N 1
ATOM 1054 C CA . ALA A 1 130 ? -0.542 1.107 -12.301 1.00 93.25 130 ALA A CA 1
ATOM 1055 C C . ALA A 1 130 ? -0.035 0.206 -13.430 1.00 93.25 130 ALA A C 1
ATOM 1057 O O . ALA A 1 130 ? 0.939 0.560 -14.085 1.00 93.25 130 ALA A O 1
ATOM 1058 N N . CYS A 1 131 ? -0.704 -0.920 -13.695 1.00 93.19 131 CYS A N 1
ATOM 1059 C CA . CYS A 1 131 ? -0.363 -1.796 -14.815 1.00 93.19 131 CYS A CA 1
ATOM 1060 C C . CYS A 1 131 ? -0.445 -1.055 -16.155 1.00 93.19 131 CYS A C 1
ATOM 1062 O O . CYS A 1 131 ? 0.466 -1.185 -16.970 1.00 93.19 131 CYS A O 1
ATOM 1064 N N . GLN A 1 132 ? -1.488 -0.244 -16.358 1.00 92.44 132 GLN A N 1
ATOM 1065 C CA . GLN A 1 132 ? -1.628 0.591 -17.548 1.00 92.44 132 GLN A CA 1
ATOM 1066 C C . GLN A 1 132 ? -0.466 1.584 -17.679 1.00 92.44 132 GLN A C 1
ATOM 1068 O O . GLN A 1 132 ? 0.227 1.558 -18.689 1.00 92.44 132 GLN A O 1
ATOM 1073 N N . ALA A 1 133 ? -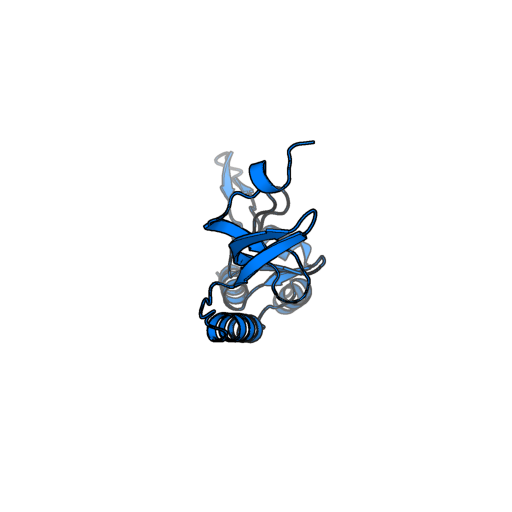0.188 2.380 -16.640 1.00 92.69 133 ALA A N 1
ATOM 1074 C CA . ALA A 1 133 ? 0.899 3.363 -16.664 1.00 92.69 133 ALA A CA 1
ATOM 1075 C C . ALA A 1 133 ? 2.279 2.721 -16.900 1.00 92.69 133 ALA A C 1
ATOM 1077 O O . ALA A 1 133 ? 3.115 3.267 -17.615 1.00 92.69 133 ALA A O 1
ATOM 1078 N N . ILE A 1 134 ? 2.521 1.542 -16.317 1.00 93.00 134 ILE A N 1
ATOM 1079 C CA . ILE A 1 134 ? 3.750 0.776 -16.553 1.00 93.00 134 ILE A CA 1
ATOM 1080 C C . ILE A 1 134 ? 3.814 0.316 -18.012 1.00 93.00 134 ILE A C 1
ATOM 1082 O O . ILE A 1 134 ? 4.861 0.435 -18.634 1.00 93.00 134 ILE A O 1
ATOM 1086 N N . THR A 1 135 ? 2.714 -0.194 -18.565 1.00 91.56 135 THR A N 1
ATOM 1087 C CA . THR A 1 135 ? 2.670 -0.681 -19.952 1.00 91.56 135 THR A CA 1
ATOM 1088 C C . THR A 1 135 ? 2.884 0.456 -20.948 1.00 91.56 135 THR A C 1
ATOM 1090 O O . THR A 1 135 ? 3.679 0.306 -21.868 1.00 91.56 135 THR A O 1
ATOM 1093 N N . GLU A 1 136 ? 2.240 1.606 -20.735 1.00 91.50 136 GLU A N 1
ATOM 1094 C CA . GLU A 1 136 ? 2.434 2.815 -21.546 1.00 91.50 136 GLU A CA 1
ATOM 1095 C C . GLU A 1 136 ? 3.904 3.253 -21.550 1.00 91.50 136 GLU A C 1
ATOM 1097 O O . GLU A 1 136 ? 4.455 3.521 -22.612 1.00 91.50 136 GLU A O 1
ATOM 1102 N N . TYR A 1 137 ? 4.565 3.215 -20.391 1.00 90.31 137 TYR A N 1
ATOM 1103 C CA . TYR A 1 137 ? 5.990 3.531 -20.262 1.00 90.31 137 TYR A CA 1
ATOM 1104 C C . TYR A 1 137 ? 6.918 2.554 -21.010 1.00 90.31 137 TYR A C 1
ATOM 1106 O O . TYR A 1 137 ? 8.026 2.921 -21.382 1.00 90.31 137 TYR A O 1
ATOM 1114 N N . PHE A 1 138 ? 6.508 1.299 -21.218 1.00 82.69 138 PHE A N 1
ATOM 1115 C CA . PHE A 1 138 ? 7.295 0.324 -21.988 1.00 82.69 138 PHE A CA 1
ATOM 1116 C C . PHE A 1 138 ? 7.125 0.460 -23.503 1.00 82.69 138 PHE A C 1
ATOM 1118 O O . PHE A 1 138 ? 7.971 -0.032 -24.249 1.00 82.69 138 PHE A O 1
ATOM 1125 N N . VAL A 1 139 ? 6.013 1.046 -23.949 1.00 78.50 139 VAL A N 1
ATOM 1126 C CA . VAL A 1 139 ? 5.683 1.203 -25.371 1.00 78.50 139 VAL A CA 1
ATOM 1127 C C . VAL A 1 139 ? 6.171 2.550 -25.918 1.00 78.50 139 VAL A C 1
ATOM 1129 O O . VAL A 1 139 ? 6.428 2.638 -27.117 1.00 78.50 139 VAL A O 1
ATOM 1132 N N . SER A 1 140 ? 6.298 3.574 -25.062 1.00 58.47 140 SER A N 1
ATOM 1133 C CA . SER A 1 140 ? 6.851 4.897 -25.402 1.00 58.47 140 SER A CA 1
ATOM 1134 C C . SER A 1 140 ? 8.354 4.865 -25.652 1.00 58.47 140 SER A C 1
ATOM 1136 O O . SER A 1 140 ? 8.794 5.516 -26.622 1.00 58.47 140 SER A O 1
#

Nearest PDB structures (foldseek):
  2y35-assembly1_A  TM=8.182E-01  e=2.262E-06  Drosophila melanogaster
  8ram-assembly1_Z 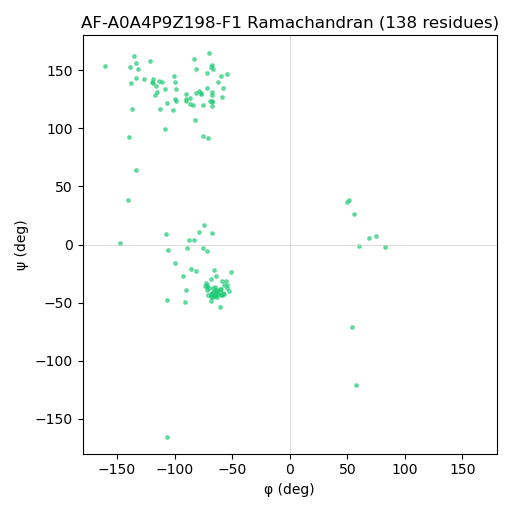 TM=2.713E-01  e=2.211E+00  Saccharomyces cerevisiae
  2zme-assembly1_B  TM=2.752E-01  e=2.653E+00  Homo sapiens

Solvent-accessible surface area (backbone atoms only — not comparable to full-atom values): 8336 Å² total; per-residue (Å²): 133,81,52,67,62,76,76,52,40,73,69,39,82,45,68,38,82,49,92,91,47,59,73,38,52,26,31,31,66,44,78,56,88,97,41,78,43,66,43,79,56,89,70,88,73,67,66,64,56,61,54,50,54,51,52,56,56,58,72,59,66,63,52,42,47,43,63,59,51,16,59,75,69,75,44,52,55,66,57,49,54,43,44,37,10,80,32,75,46,65,41,88,88,78,66,49,73,44,73,80,28,70,56,40,35,34,81,92,76,72,43,64,34,80,88,28,43,47,80,54,103,88,43,52,28,30,21,62,67,36,51,49,55,53,51,52,66,74,74,108

Organism: NCBI:txid1712513

pLDDT: mean 84.35, std 9.61, range [57.12, 93.5]